Protein AF-A0A1G6QZN4-F1 (afdb_monomer_lite)

pLDDT: mean 91.88, std 9.48, range [51.25, 98.38]

Organism: NCBI:txid1271860

InterPro domains:
  IPR023485 Phosphotyrosine protein phosphatase I [PF01451] (2-49)
  IPR036196 Phosphotyrosine protein phosphatase I superfamily [SSF52788] (3-46)

Secondary structure (DSSP, 8-state):
---GGGG-TT--S--PPPPGGGSHHHHHHHHHHHHHHHHHHHHHHHHHHHHHHHT-

Sequence (56 aa):
MTLLRSFDPAAGPDLDIPDPYYGGAEGFTEVLAMVEAATPGLLAWVRQRVTDRTQA

Foldseek 3Di:
DDAQLVQQPPDDPDRDQDDLPPVPPVSVVVSVVSNVRSVVSVVVVVVVVVVVVVVD

Radius of gyration: 14.11 Å; chains: 1; bounding box: 31×18×38 Å

Structure (mmCIF, N/CA/C/O backbone):
data_AF-A0A1G6QZN4-F1
#
_entry.id   AF-A0A1G6QZN4-F1
#
loop_
_atom_site.group_PDB
_atom_site.id
_atom_site.type_symbol
_atom_site.label_atom_id
_atom_site.label_alt_id
_atom_site.label_comp_id
_atom_site.label_asym_id
_atom_site.label_entity_id
_atom_site.label_seq_id
_atom_site.pdbx_PDB_ins_code
_atom_site.Cartn_x
_atom_site.Cartn_y
_atom_site.Cartn_z
_atom_site.occupancy
_atom_site.B_iso_or_equiv
_atom_site.auth_seq_id
_atom_site.auth_comp_id
_atom_site.auth_asym_id
_atom_site.auth_atom_id
_atom_site.pdbx_PDB_model_num
ATOM 1 N N . MET A 1 1 ? -3.252 -14.652 9.859 1.00 74.25 1 MET A N 1
AT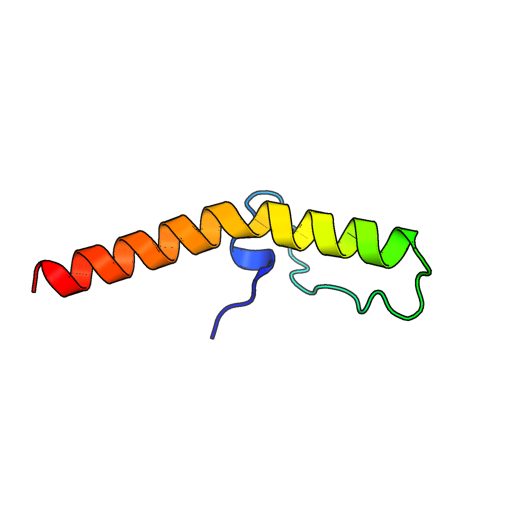OM 2 C CA . MET A 1 1 ? -2.200 -13.946 9.097 1.00 74.25 1 MET A CA 1
ATOM 3 C C . MET A 1 1 ? -2.853 -13.412 7.833 1.00 74.25 1 MET A C 1
ATOM 5 O O . MET A 1 1 ? -3.607 -14.161 7.230 1.00 74.25 1 MET A O 1
ATOM 9 N N . THR A 1 2 ? -2.656 -12.134 7.506 1.00 90.25 2 THR A N 1
ATOM 10 C CA . THR A 1 2 ? -3.364 -11.418 6.425 1.00 90.25 2 THR A CA 1
ATOM 11 C C . THR A 1 2 ? -2.348 -10.625 5.603 1.00 90.25 2 THR A C 1
ATOM 13 O O . THR A 1 2 ? -1.421 -10.067 6.187 1.00 90.25 2 THR A O 1
ATOM 16 N N . LEU A 1 3 ? -2.507 -10.590 4.275 1.00 95.88 3 LEU A N 1
ATOM 17 C CA . LEU A 1 3 ? -1.639 -9.837 3.359 1.00 95.88 3 LEU A CA 1
ATOM 18 C C . LEU A 1 3 ? -2.063 -8.369 3.271 1.00 95.88 3 LEU A C 1
ATOM 20 O O . LEU A 1 3 ? -3.254 -8.068 3.342 1.00 95.88 3 LEU A O 1
ATOM 24 N N . LEU A 1 4 ? -1.108 -7.457 3.066 1.00 96.81 4 LEU A N 1
ATOM 25 C CA . LEU A 1 4 ? -1.391 -6.019 3.013 1.00 96.81 4 LEU A CA 1
ATOM 26 C C . LEU A 1 4 ? -2.391 -5.674 1.901 1.00 96.81 4 LEU A C 1
ATOM 28 O O . LEU A 1 4 ? -3.385 -5.007 2.170 1.00 96.81 4 LEU A O 1
ATOM 32 N N . ARG A 1 5 ? -2.193 -6.190 0.682 1.00 96.94 5 ARG A N 1
ATOM 33 C CA . ARG A 1 5 ? -3.079 -5.884 -0.453 1.00 96.94 5 ARG A CA 1
ATOM 34 C C . ARG A 1 5 ? -4.503 -6.408 -0.294 1.00 96.94 5 ARG A C 1
ATOM 36 O O . ARG A 1 5 ? -5.385 -5.935 -0.989 1.00 96.94 5 ARG A O 1
ATOM 43 N N . SER A 1 6 ? -4.774 -7.304 0.660 1.00 97.19 6 SER A N 1
ATOM 44 C CA . SER A 1 6 ? -6.161 -7.702 0.959 1.00 97.19 6 SER A CA 1
ATOM 45 C C . SER A 1 6 ? -7.019 -6.560 1.527 1.00 97.19 6 SER A C 1
ATOM 47 O O . SER A 1 6 ? -8.240 -6.680 1.584 1.00 97.19 6 SER A O 1
ATOM 49 N N . PHE A 1 7 ? -6.388 -5.462 1.958 1.00 97.19 7 PHE A N 1
ATOM 50 C CA . PHE A 1 7 ? -7.061 -4.249 2.418 1.00 97.19 7 PHE A CA 1
ATOM 51 C C . PHE A 1 7 ? -7.292 -3.215 1.308 1.00 97.19 7 PHE A C 1
ATOM 53 O O . PHE A 1 7 ? -7.974 -2.220 1.554 1.00 97.19 7 PHE A O 1
ATOM 60 N N . ASP A 1 8 ? -6.735 -3.429 0.115 1.00 97.44 8 ASP A N 1
ATOM 61 C CA . ASP A 1 8 ? -6.987 -2.595 -1.057 1.00 97.44 8 ASP A CA 1
ATOM 62 C C . ASP A 1 8 ? -8.279 -3.078 -1.751 1.00 97.44 8 ASP A C 1
ATOM 64 O O . ASP A 1 8 ? -8.336 -4.219 -2.213 1.00 97.44 8 ASP A O 1
ATOM 68 N N . PRO A 1 9 ? -9.334 -2.245 -1.838 1.00 95.38 9 PRO A N 1
ATOM 69 C CA . PRO A 1 9 ? -10.599 -2.633 -2.462 1.00 95.38 9 PRO A CA 1
ATOM 70 C C . PRO A 1 9 ? -10.494 -2.857 -3.978 1.00 95.38 9 PRO A C 1
ATOM 72 O O . PRO A 1 9 ? -11.393 -3.462 -4.558 1.00 95.38 9 PRO A O 1
ATOM 75 N N . ALA A 1 10 ? -9.436 -2.354 -4.620 1.00 95.31 10 ALA A N 1
ATOM 76 C CA . ALA A 1 10 ? -9.166 -2.544 -6.039 1.00 95.31 10 ALA A CA 1
ATOM 77 C C . ALA A 1 10 ? -8.215 -3.723 -6.313 1.00 95.31 10 ALA A C 1
ATOM 79 O O . ALA A 1 10 ? -7.933 -4.014 -7.478 1.00 95.31 10 ALA A O 1
ATOM 80 N N . ALA A 1 11 ? -7.720 -4.410 -5.275 1.00 94.31 11 ALA A N 1
ATOM 81 C CA . ALA A 1 11 ? -6.824 -5.540 -5.459 1.00 94.31 11 ALA A CA 1
ATOM 82 C C . ALA A 1 11 ? -7.528 -6.710 -6.162 1.00 94.31 11 ALA A 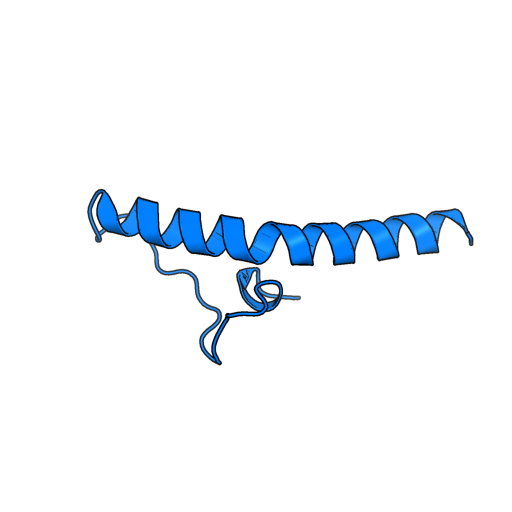C 1
ATOM 84 O O . ALA A 1 11 ? -8.652 -7.096 -5.836 1.00 94.31 11 ALA A O 1
ATOM 85 N N . GLY A 1 12 ? -6.831 -7.282 -7.145 1.00 91.56 12 GLY A N 1
ATOM 86 C CA . GLY A 1 12 ? -7.233 -8.517 -7.805 1.00 91.56 12 GLY A CA 1
ATOM 87 C C . GLY A 1 12 ? -6.945 -9.759 -6.947 1.00 91.56 12 GLY A C 1
ATOM 88 O O . GLY A 1 12 ? -6.617 -9.648 -5.767 1.00 91.56 12 GLY A O 1
ATOM 89 N N . PRO A 1 13 ? -7.035 -10.966 -7.533 1.00 91.25 13 PRO A N 1
ATOM 90 C CA . PRO A 1 13 ? -6.728 -12.206 -6.817 1.00 91.25 13 PRO A CA 1
ATOM 91 C C . PRO A 1 13 ? -5.244 -12.335 -6.436 1.00 91.25 13 PRO A C 1
ATOM 93 O O . PRO A 1 13 ? -4.923 -13.087 -5.519 1.00 91.25 13 PRO A O 1
ATOM 96 N N . ASP A 1 14 ? -4.355 -11.618 -7.131 1.00 93.75 14 ASP A N 1
ATOM 97 C CA . ASP A 1 14 ? -2.943 -11.511 -6.774 1.00 93.75 14 ASP A CA 1
ATOM 98 C C . 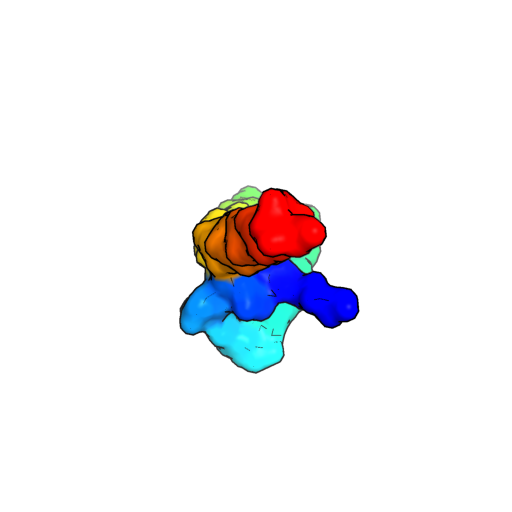ASP A 1 14 ? -2.743 -10.393 -5.744 1.00 93.75 14 ASP A C 1
ATOM 100 O O . ASP A 1 14 ? -2.979 -9.211 -6.014 1.00 93.75 14 ASP A O 1
ATOM 104 N N . LEU A 1 15 ? -2.341 -10.801 -4.544 1.00 95.75 15 LEU A N 1
ATOM 105 C CA . LEU A 1 15 ? -2.174 -9.934 -3.384 1.00 95.75 15 LEU A CA 1
ATOM 106 C C . LEU A 1 15 ? -0.703 -9.707 -3.030 1.00 95.75 15 LEU A C 1
ATOM 108 O O . LEU A 1 15 ? -0.422 -9.041 -2.026 1.00 95.75 15 LEU A O 1
ATOM 112 N N . ASP A 1 16 ? 0.221 -10.236 -3.828 1.00 94.56 16 ASP A N 1
ATOM 113 C CA . ASP A 1 16 ? 1.636 -10.012 -3.604 1.00 94.56 16 ASP A CA 1
ATOM 114 C C . ASP A 1 16 ? 2.020 -8.578 -3.993 1.00 94.56 16 ASP A C 1
ATOM 116 O O . ASP A 1 16 ? 1.423 -7.926 -4.862 1.00 94.56 16 ASP A O 1
ATOM 120 N N . ILE A 1 17 ? 3.012 -8.061 -3.272 1.00 93.00 17 ILE A N 1
ATOM 121 C CA . ILE A 1 17 ? 3.690 -6.811 -3.599 1.00 93.00 17 ILE A CA 1
ATOM 122 C C . ILE A 1 17 ? 5.036 -7.216 -4.198 1.00 93.00 17 ILE A C 1
ATOM 124 O O . ILE A 1 17 ? 5.818 -7.867 -3.497 1.00 93.00 17 ILE A O 1
ATOM 128 N N . PRO A 1 18 ? 5.311 -6.875 -5.466 1.00 92.69 18 PRO A N 1
ATOM 129 C CA . PRO A 1 18 ? 6.577 -7.221 -6.090 1.00 92.69 18 PRO A CA 1
ATOM 130 C C . PRO A 1 18 ? 7.732 -6.486 -5.400 1.00 92.69 18 PRO A C 1
ATOM 132 O O . PRO A 1 18 ? 7.571 -5.365 -4.922 1.00 92.69 18 PRO A O 1
ATOM 135 N N . ASP A 1 19 ? 8.910 -7.108 -5.355 1.00 93.00 19 ASP A N 1
ATOM 136 C CA . ASP A 1 19 ? 10.121 -6.437 -4.877 1.00 93.00 19 ASP A CA 1
ATOM 137 C C . ASP A 1 19 ? 10.541 -5.352 -5.890 1.00 93.00 19 ASP A C 1
ATOM 139 O O . ASP A 1 19 ? 10.859 -5.681 -7.040 1.00 93.00 19 ASP A O 1
ATOM 143 N N . PRO A 1 20 ? 10.565 -4.062 -5.502 1.00 93.38 20 PRO A N 1
ATOM 144 C CA . PRO A 1 20 ? 10.869 -2.979 -6.429 1.00 93.38 20 PRO A CA 1
ATOM 145 C C . PRO A 1 20 ? 12.355 -2.891 -6.806 1.00 93.38 20 PRO A C 1
ATOM 147 O O . PRO A 1 20 ? 12.695 -2.189 -7.759 1.00 93.38 20 PRO A O 1
ATOM 150 N N . TYR A 1 21 ? 13.255 -3.579 -6.093 1.00 90.44 21 TYR A N 1
ATOM 151 C CA . TYR A 1 21 ? 14.705 -3.371 -6.181 1.00 90.44 21 TYR A CA 1
ATOM 152 C C . TYR A 1 21 ? 15.287 -3.591 -7.588 1.00 90.44 21 TYR A C 1
ATOM 154 O O . TYR A 1 21 ? 16.252 -2.933 -7.977 1.00 90.44 21 TYR A O 1
ATOM 162 N N . TYR A 1 22 ? 14.670 -4.469 -8.382 1.00 88.62 22 TYR A N 1
ATOM 163 C CA . TYR A 1 22 ? 15.092 -4.773 -9.753 1.00 88.62 22 TYR A CA 1
ATOM 164 C C . TYR A 1 22 ? 14.272 -4.045 -10.835 1.00 88.62 22 TYR A C 1
ATOM 166 O O . TYR A 1 22 ? 14.582 -4.174 -12.017 1.00 88.62 22 TYR A O 1
ATOM 174 N N . GLY A 1 23 ? 13.254 -3.267 -10.449 1.00 84.50 23 GLY A N 1
ATOM 175 C CA . GLY A 1 23 ? 12.347 -2.550 -11.357 1.00 84.50 23 GLY A CA 1
ATOM 176 C C . GLY A 1 23 ? 12.731 -1.094 -11.643 1.00 84.50 23 GLY A C 1
ATOM 177 O O . GLY A 1 23 ? 11.986 -0.380 -12.309 1.00 84.50 23 GLY A O 1
ATOM 178 N N . GLY A 1 24 ? 13.867 -0.615 -11.123 1.00 90.31 24 GLY A N 1
ATOM 179 C CA . GLY A 1 24 ? 14.232 0.802 -11.204 1.00 90.31 24 GLY A CA 1
ATOM 180 C C . GLY A 1 24 ? 13.260 1.708 -10.432 1.00 90.31 24 GLY A C 1
ATOM 181 O O . GLY A 1 24 ? 12.492 1.248 -9.593 1.00 90.31 24 GLY A 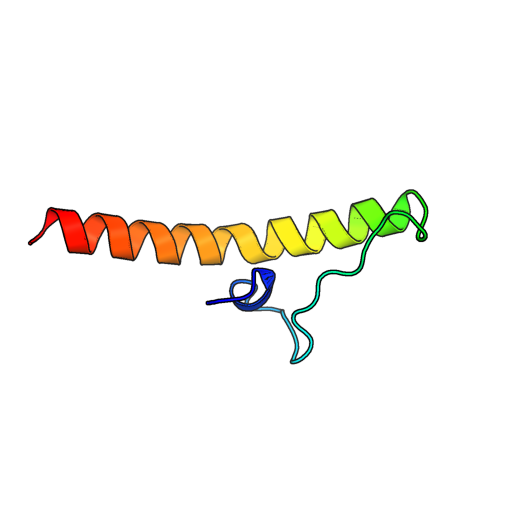O 1
ATOM 182 N N . ALA A 1 25 ? 13.291 3.019 -10.692 1.00 92.50 25 ALA A N 1
ATOM 183 C CA . ALA A 1 25 ? 12.484 3.995 -9.943 1.00 92.50 25 ALA A CA 1
ATOM 184 C C . ALA A 1 25 ? 10.960 3.793 -10.098 1.00 92.50 25 ALA A C 1
ATOM 186 O O . ALA A 1 25 ? 10.195 4.079 -9.174 1.00 92.50 25 ALA A O 1
ATOM 187 N N . GLU A 1 26 ? 10.520 3.279 -11.247 1.00 94.12 26 GLU A N 1
ATOM 188 C CA . GLU A 1 26 ? 9.107 2.994 -11.515 1.00 94.12 26 GLU A CA 1
ATOM 189 C C . GLU A 1 26 ? 8.586 1.868 -10.620 1.00 94.12 26 GLU A C 1
ATOM 191 O O . GLU A 1 26 ? 7.513 2.016 -10.041 1.00 94.12 26 GLU A O 1
ATOM 196 N N . GLY A 1 27 ? 9.386 0.817 -10.390 1.00 94.31 27 GLY A N 1
ATOM 197 C CA . GLY A 1 27 ? 9.021 -0.272 -9.479 1.00 94.31 27 GLY A CA 1
ATOM 198 C C . GLY A 1 27 ? 8.726 0.218 -8.058 1.00 94.31 27 GLY A C 1
ATOM 199 O O . GLY A 1 27 ? 7.742 -0.189 -7.447 1.00 94.31 27 G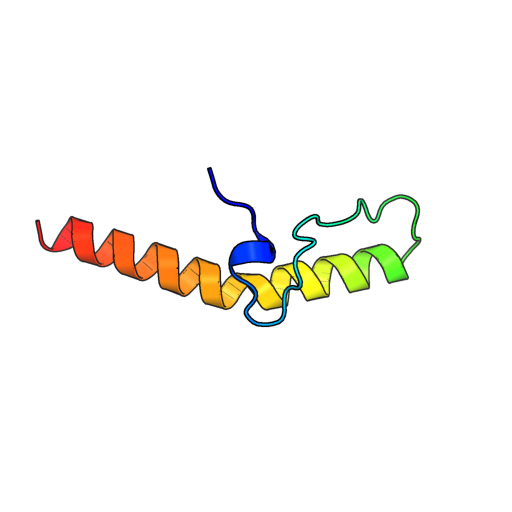LY A O 1
ATOM 200 N N . PHE A 1 28 ? 9.520 1.163 -7.542 1.00 95.69 28 PHE A N 1
ATOM 201 C CA . PHE A 1 28 ? 9.255 1.775 -6.233 1.00 95.69 28 PHE A CA 1
ATOM 202 C C . PHE A 1 28 ? 7.968 2.601 -6.222 1.00 95.69 28 PHE A C 1
ATOM 204 O O . PHE A 1 28 ? 7.245 2.587 -5.228 1.00 95.69 28 PHE A O 1
ATOM 211 N N . THR A 1 29 ? 7.680 3.311 -7.313 1.00 96.75 29 THR A N 1
ATOM 212 C CA . THR A 1 29 ? 6.464 4.127 -7.436 1.00 96.75 29 THR A CA 1
ATOM 213 C C . THR A 1 29 ? 5.218 3.244 -7.472 1.00 96.75 29 THR A C 1
ATOM 215 O O . THR A 1 29 ? 4.238 3.533 -6.789 1.00 96.75 29 THR A O 1
ATOM 218 N N . GLU A 1 30 ? 5.268 2.139 -8.215 1.00 94.75 30 GLU A N 1
ATOM 219 C CA . GLU A 1 30 ? 4.171 1.177 -8.308 1.00 94.75 30 GLU A CA 1
ATOM 220 C C . GLU A 1 30 ? 3.896 0.509 -6.955 1.00 94.75 30 GLU A C 1
ATOM 222 O O . GLU A 1 30 ? 2.760 0.491 -6.479 1.00 94.75 30 GLU A O 1
ATOM 227 N N . VAL A 1 31 ? 4.948 0.032 -6.284 1.00 95.88 31 VAL A N 1
ATOM 228 C CA . VAL A 1 31 ? 4.839 -0.570 -4.950 1.00 95.88 31 VAL A CA 1
ATOM 229 C C . VAL A 1 31 ? 4.302 0.430 -3.929 1.00 95.88 31 VAL A C 1
ATOM 231 O O . VAL A 1 31 ? 3.433 0.079 -3.129 1.00 95.88 31 VAL A O 1
ATOM 234 N N . LEU A 1 32 ? 4.770 1.682 -3.963 1.00 97.00 32 LEU A N 1
ATOM 235 C CA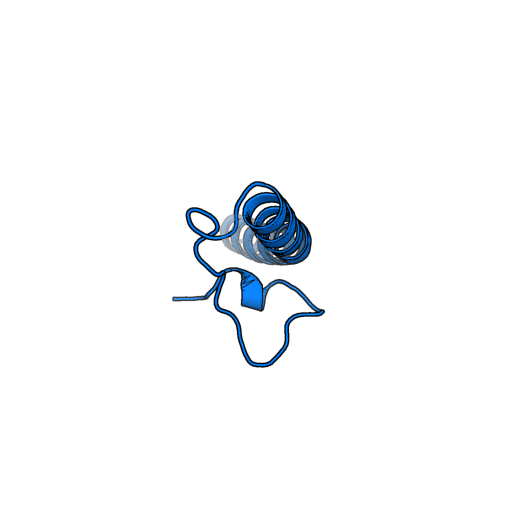 . LEU A 1 32 ? 4.256 2.729 -3.084 1.00 97.00 32 LEU A CA 1
ATOM 236 C C . LEU A 1 32 ? 2.755 2.950 -3.307 1.00 97.00 32 LEU A C 1
ATOM 238 O O . LEU A 1 32 ? 2.005 2.965 -2.333 1.00 97.00 32 LEU A O 1
ATOM 242 N N . ALA A 1 33 ? 2.304 3.023 -4.562 1.00 97.25 33 ALA A N 1
ATOM 243 C CA . ALA A 1 33 ? 0.887 3.175 -4.882 1.00 97.25 33 ALA A CA 1
ATOM 244 C C . ALA A 1 33 ? 0.036 2.011 -4.334 1.00 97.25 33 ALA A C 1
ATOM 246 O O . ALA A 1 33 ? -1.044 2.243 -3.790 1.00 97.25 33 ALA A O 1
ATOM 247 N N . MET A 1 34 ? 0.531 0.767 -4.400 1.00 97.38 34 MET A N 1
ATOM 248 C CA . MET A 1 34 ? -0.155 -0.390 -3.803 1.00 97.38 34 MET A CA 1
ATOM 249 C C . MET A 1 34 ? -0.261 -0.278 -2.274 1.00 97.38 34 MET A C 1
ATOM 251 O O . MET A 1 34 ? -1.304 -0.584 -1.692 1.00 97.38 34 MET A O 1
ATOM 255 N N . VAL A 1 35 ? 0.810 0.164 -1.606 1.00 97.38 35 VAL A N 1
ATOM 256 C CA . VAL A 1 35 ? 0.821 0.366 -0.147 1.00 97.38 35 VAL A CA 1
ATOM 257 C C . VAL A 1 35 ? -0.161 1.468 0.253 1.00 97.38 35 VAL A C 1
ATOM 259 O O . VAL A 1 35 ? -0.936 1.296 1.199 1.00 97.38 35 VAL A O 1
ATOM 262 N N . GLU A 1 36 ? -0.166 2.584 -0.472 1.00 98.31 36 GLU A N 1
ATOM 263 C CA . GLU A 1 36 ? -1.077 3.703 -0.231 1.00 98.31 36 GLU A CA 1
ATOM 264 C C . GLU A 1 36 ? -2.541 3.294 -0.431 1.00 98.31 36 GLU A C 1
ATOM 266 O O . GLU A 1 36 ? -3.374 3.615 0.417 1.00 98.31 36 GLU A O 1
ATOM 271 N N . ALA A 1 37 ? -2.850 2.516 -1.473 1.00 98.06 37 ALA A N 1
ATOM 272 C CA . ALA A 1 37 ? -4.201 2.020 -1.741 1.00 98.06 37 ALA A CA 1
ATOM 273 C C . ALA A 1 37 ? -4.734 1.087 -0.635 1.00 98.06 37 ALA A C 1
ATOM 275 O O . ALA A 1 37 ? -5.902 1.172 -0.251 1.00 98.06 37 ALA A O 1
ATOM 276 N N . ALA A 1 38 ? -3.875 0.236 -0.065 1.00 98.12 38 ALA A N 1
ATOM 277 C CA . ALA A 1 38 ? -4.247 -0.695 1.003 1.00 98.12 38 ALA A CA 1
ATOM 278 C C . ALA A 1 38 ? -4.369 -0.040 2.394 1.00 98.12 38 ALA A C 1
ATOM 280 O O . ALA A 1 38 ? -5.096 -0.522 3.270 1.00 98.12 38 ALA A O 1
ATOM 281 N N . THR A 1 39 ? -3.649 1.061 2.628 1.00 98.38 39 THR A N 1
ATOM 282 C CA . THR A 1 39 ? -3.518 1.685 3.955 1.00 98.38 39 THR A CA 1
ATOM 283 C C . THR A 1 39 ? -4.859 2.125 4.575 1.00 98.38 39 THR A C 1
ATOM 285 O O . THR A 1 39 ? -5.071 1.850 5.762 1.00 98.38 39 THR A O 1
ATOM 288 N N . PRO A 1 40 ? -5.809 2.745 3.844 1.00 98.38 40 PRO A N 1
ATOM 289 C CA . PRO A 1 40 ? -7.123 3.092 4.388 1.00 98.38 40 PRO A CA 1
ATOM 290 C C . PRO A 1 40 ? -7.894 1.890 4.949 1.00 98.38 40 PRO A C 1
ATOM 292 O O . PRO A 1 40 ? -8.446 1.979 6.051 1.00 98.38 40 PRO A O 1
ATOM 295 N N . GLY A 1 41 ? -7.898 0.760 4.233 1.00 97.69 41 GLY A N 1
ATOM 296 C CA . GLY A 1 41 ? -8.567 -0.467 4.666 1.00 97.69 41 GLY A CA 1
ATOM 297 C C . GLY A 1 41 ? -7.926 -1.062 5.920 1.00 97.69 41 GLY A C 1
ATOM 298 O O . GLY A 1 41 ? -8.629 -1.423 6.868 1.00 97.69 41 GLY A O 1
ATOM 299 N N . LEU A 1 42 ? -6.590 -1.068 5.982 1.00 97.31 42 LEU A N 1
ATOM 300 C CA . LEU A 1 42 ? -5.849 -1.501 7.167 1.00 97.31 42 LEU A CA 1
ATOM 301 C C . LEU A 1 42 ? -6.186 -0.627 8.385 1.00 97.31 42 LEU A C 1
ATOM 303 O O . LEU A 1 42 ? -6.473 -1.145 9.465 1.00 97.31 42 LEU A O 1
ATOM 307 N N . LEU A 1 43 ? -6.197 0.699 8.223 1.00 97.44 43 LEU A N 1
ATOM 308 C CA . LEU A 1 43 ? -6.521 1.625 9.309 1.00 97.44 43 LEU A CA 1
ATOM 309 C C . LEU A 1 43 ? -7.953 1.436 9.818 1.00 97.44 43 LEU A C 1
ATOM 311 O O . LEU A 1 43 ? -8.171 1.460 11.030 1.00 97.44 43 LEU A O 1
ATOM 315 N N . ALA A 1 44 ? -8.925 1.226 8.926 1.00 97.00 44 ALA A N 1
ATOM 316 C CA . ALA A 1 44 ? -10.298 0.916 9.318 1.00 97.00 44 ALA A CA 1
ATOM 317 C C . ALA A 1 44 ? -10.368 -0.384 10.140 1.00 97.00 44 ALA A C 1
ATOM 319 O O . ALA A 1 44 ? -10.953 -0.403 11.225 1.00 97.00 44 ALA A O 1
ATOM 320 N N . TRP A 1 45 ? -9.694 -1.438 9.675 1.00 95.44 45 TRP A N 1
ATOM 321 C CA . TRP A 1 45 ? -9.645 -2.746 10.331 1.00 95.44 45 TRP A CA 1
ATOM 322 C C . TRP A 1 45 ? -8.994 -2.705 11.722 1.00 95.44 45 TRP A C 1
ATOM 324 O O . TRP A 1 45 ? -9.486 -3.350 12.656 1.00 95.44 45 TRP A O 1
ATOM 334 N N . VAL A 1 46 ? -7.905 -1.939 11.876 1.00 95.56 46 VAL A N 1
ATOM 335 C CA . VAL A 1 46 ? -7.228 -1.737 13.167 1.00 95.56 46 VAL A CA 1
ATOM 336 C C . VAL A 1 46 ? -8.109 -0.927 14.112 1.00 95.56 46 VAL A C 1
ATOM 338 O O . VAL A 1 46 ? -8.273 -1.320 15.266 1.00 95.56 46 VAL A O 1
ATOM 341 N N . ARG A 1 47 ? -8.699 0.181 13.644 1.00 96.06 47 ARG A N 1
ATOM 342 C CA . ARG A 1 47 ? -9.560 1.040 14.472 1.00 96.06 47 ARG A CA 1
ATOM 343 C C . ARG A 1 47 ? -10.734 0.264 15.054 1.00 96.06 47 ARG A C 1
ATOM 345 O O . ARG A 1 47 ? -10.944 0.355 16.256 1.00 96.06 47 ARG A O 1
ATOM 352 N N . GLN A 1 48 ? -11.416 -0.548 14.244 1.00 94.50 48 GLN A N 1
ATOM 353 C CA . GLN A 1 48 ? -12.496 -1.422 14.717 1.00 94.50 48 GLN A CA 1
ATOM 354 C C . GLN A 1 48 ? -12.032 -2.304 15.882 1.00 94.50 48 GLN A C 1
ATOM 356 O O . GLN A 1 48 ? -12.619 -2.269 16.953 1.00 94.50 48 GLN A O 1
ATOM 361 N N . ARG A 1 49 ? -10.897 -2.992 15.733 1.00 92.50 49 ARG A N 1
ATOM 362 C CA . ARG A 1 49 ? -10.361 -3.889 16.775 1.00 92.50 49 ARG A CA 1
ATOM 363 C C . ARG A 1 49 ? -9.918 -3.178 18.039 1.00 92.50 49 ARG A C 1
ATOM 365 O O . ARG A 1 49 ? -10.031 -3.727 19.131 1.00 92.50 49 ARG A O 1
ATOM 372 N N . VAL A 1 50 ? -9.358 -1.982 17.895 1.00 94.12 50 VAL A N 1
ATOM 373 C CA . VAL A 1 50 ? -8.973 -1.170 19.048 1.00 94.12 50 VAL A CA 1
ATOM 374 C C . VAL A 1 50 ? -10.220 -0.701 19.790 1.00 94.12 50 VAL A C 1
ATOM 376 O O . VAL A 1 50 ? -10.251 -0.802 21.012 1.00 94.12 50 VAL A O 1
ATOM 379 N N . THR A 1 51 ? -11.251 -0.242 19.079 1.00 89.19 51 THR A N 1
ATOM 380 C CA . THR A 1 51 ? -12.525 0.164 19.680 1.00 89.19 51 THR A CA 1
ATOM 381 C C . THR A 1 51 ? -13.235 -1.009 20.355 1.00 89.19 51 THR A C 1
ATOM 383 O O . THR A 1 51 ? -13.659 -0.858 21.497 1.00 89.19 51 THR A O 1
ATOM 386 N N . ASP A 1 52 ? -13.291 -2.179 19.717 1.00 81.06 52 ASP A N 1
ATOM 387 C CA . ASP A 1 52 ? -13.921 -3.384 20.274 1.00 81.06 52 ASP A CA 1
ATOM 388 C C . ASP A 1 52 ? -13.255 -3.828 21.585 1.00 81.06 52 ASP A C 1
ATOM 390 O O . ASP A 1 52 ? -13.933 -4.239 22.521 1.00 81.06 52 ASP A O 1
ATOM 394 N N . ARG A 1 53 ? -11.926 -3.688 21.689 1.00 71.31 53 ARG A N 1
ATOM 395 C CA . ARG A 1 53 ? -11.173 -4.024 22.907 1.00 71.31 53 ARG A CA 1
ATOM 396 C C . ARG A 1 53 ? -11.367 -3.022 24.044 1.00 71.31 53 ARG A C 1
ATOM 398 O O . ARG A 1 53 ? -11.222 -3.400 25.195 1.00 71.31 53 ARG A O 1
ATOM 405 N N . THR A 1 54 ? -11.640 -1.757 23.740 1.00 68.88 54 THR A N 1
ATOM 406 C CA . THR A 1 54 ? -11.870 -0.725 24.768 1.00 68.88 54 THR A CA 1
ATOM 407 C C . THR A 1 54 ? -13.297 -0.778 25.326 1.00 68.88 54 THR A C 1
ATOM 409 O O . THR A 1 54 ? -13.560 -0.200 26.374 1.00 68.88 54 THR A O 1
ATOM 412 N N . GLN A 1 55 ? -14.221 -1.452 24.633 1.00 58.12 55 GLN A N 1
ATOM 413 C CA . GLN A 1 55 ? -15.614 -1.622 25.065 1.00 58.12 55 GLN A CA 1
ATOM 414 C C . GLN A 1 55 ? -15.899 -2.968 25.760 1.00 58.12 55 GLN A C 1
ATOM 416 O O . GLN A 1 55 ? -17.054 -3.238 26.089 1.00 58.12 55 GLN A O 1
ATOM 421 N N . ALA A 1 56 ? -14.867 -3.786 25.989 1.00 51.25 56 ALA A N 1
ATOM 422 C CA . ALA A 1 56 ? -14.900 -5.017 26.783 1.00 51.25 56 ALA A CA 1
ATOM 423 C C . ALA A 1 56 ? -14.191 -4.801 28.127 1.00 51.25 56 ALA A C 1
ATOM 425 O O . ALA A 1 56 ? -14.654 -5.392 29.128 1.00 51.25 56 ALA A O 1
#